Protein AF-A0A7S3BJ87-F1 (afdb_monomer)

Radius of gyration: 24.75 Å; Cα contacts (8 Å, |Δi|>4): 205; chains: 1; bounding box: 70×64×40 Å

pLDDT: mean 77.62, std 22.12, range [29.25, 97.44]

Foldseek 3Di:
DDDDDDDDDDDDDDDDDPPPVPPDPPPPPPPPPPDFDALVNLQVLLVVVQWGWDWDDDAQKIKIWIFRNPDDPPDPLRTQWMWIWGQAAPPQLETETPDTDGDVVSCCVPPVNPDDSVSVSVSNVSSCRNVSVVRNRPYYDYD

Secondary structure (DSSP, 8-state):
-----------------SS-TTS-------S---S---HHHHHHHHHTTTEEEEEEEETTEEEEEEEETTS-TT-GGGEEEEEEEEEE-TTT-EEEEEEEEE-HHHHHHHHTT-S-HHHHHHHHHHHTHHHHHHTT--EEEE-

Sequence (143 aa):
RALRSEERGTGRGTGSDAAWMLTNTQPHLPNTYAGAFTWGEACAAASRRGLALSVSRLGPFFTIRAHFADAPRRDEAALAGEATGHALGWPLNVLRFDQLRVYNSRLRERDNGARSVLGVGSLLGSAALPLAIEAGCTRAELL

Nearest PDB structures (foldseek):
  3pzj-assembly1_B  TM=7.062E-01  e=1.324E-01  Chromobacterium violaceum
  4opm-assembly1_A  TM=5.300E-01  e=5.120E+00  Acinetobacter baumannii AYE
  5m32-assembly1_G  TM=4.044E-01  e=6.944E+00  Homo sapiens
  7n1r-assembly2_B  TM=2.436E-01  e=2.784E+00  Homo sapiens

Mean predicted aligned error: 12.87 Å

Structure (mmCIF, N/CA/C/O backbone):
data_AF-A0A7S3BJ87-F1
#
_entry.id   AF-A0A7S3BJ87-F1
#
loop_
_atom_site.group_PDB
_atom_site.id
_atom_site.type_symbol
_atom_site.label_atom_id
_atom_site.label_alt_id
_atom_site.label_comp_id
_atom_site.label_asym_id
_atom_site.label_entity_id
_atom_site.label_seq_id
_atom_site.pdbx_PDB_ins_code
_atom_site.Cartn_x
_atom_site.Cartn_y
_atom_site.Cartn_z
_atom_site.occupancy
_atom_site.B_iso_or_equiv
_atom_site.auth_seq_id
_atom_site.auth_comp_id
_atom_site.auth_asym_id
_atom_site.auth_atom_id
_atom_site.pdbx_PDB_model_num
ATOM 1 N N . ARG A 1 1 ? 54.474 -54.644 -5.023 1.00 43.19 1 ARG A N 1
ATOM 2 C CA . ARG A 1 1 ? 55.205 -55.501 -4.054 1.00 43.19 1 ARG A CA 1
ATOM 3 C C . ARG A 1 1 ? 55.477 -54.636 -2.820 1.00 43.19 1 ARG A C 1
ATOM 5 O O . ARG A 1 1 ? 55.970 -53.541 -3.034 1.00 43.19 1 ARG A O 1
ATOM 12 N N . ALA A 1 2 ? 55.129 -55.139 -1.622 1.00 41.09 2 ALA A N 1
ATOM 13 C CA . ALA A 1 2 ? 55.087 -54.505 -0.278 1.00 41.09 2 ALA A CA 1
ATOM 14 C C . ALA A 1 2 ? 53.916 -53.506 -0.067 1.00 41.09 2 ALA A C 1
ATOM 16 O O . ALA A 1 2 ? 53.824 -52.561 -0.836 1.00 41.09 2 ALA A O 1
ATOM 17 N N . LEU A 1 3 ? 52.871 -53.690 0.765 1.00 37.66 3 LEU A N 1
ATOM 18 C CA . LEU A 1 3 ? 52.568 -54.263 2.109 1.00 37.66 3 LEU A CA 1
AT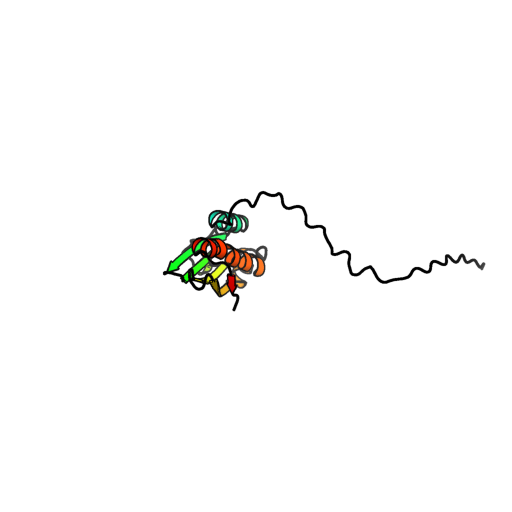OM 19 C C . LEU A 1 3 ? 52.645 -53.269 3.292 1.00 37.66 3 LEU A C 1
ATOM 21 O O . LEU A 1 3 ? 53.746 -52.892 3.665 1.00 37.66 3 LEU A O 1
ATOM 25 N N . ARG A 1 4 ? 51.466 -53.079 3.937 1.00 36.72 4 ARG A N 1
ATOM 26 C CA . ARG A 1 4 ? 51.164 -52.746 5.364 1.00 36.72 4 ARG A CA 1
ATOM 27 C C . ARG A 1 4 ? 51.647 -51.377 5.884 1.00 36.72 4 ARG A C 1
ATOM 29 O O . ARG A 1 4 ? 52.628 -50.860 5.392 1.00 36.72 4 ARG A O 1
ATOM 36 N N . SER A 1 5 ? 51.027 -50.697 6.852 1.00 36.97 5 SER A N 1
ATOM 37 C CA . SER A 1 5 ? 50.158 -51.027 8.003 1.00 36.97 5 SER A CA 1
ATOM 38 C C . SER A 1 5 ? 49.420 -49.723 8.381 1.00 36.97 5 SER A C 1
ATOM 40 O O . SER A 1 5 ? 50.035 -48.668 8.319 1.00 36.97 5 SER A O 1
ATOM 42 N N . GLU A 1 6 ? 48.093 -49.674 8.518 1.00 40.41 6 GLU A N 1
ATOM 43 C CA . GLU A 1 6 ? 47.325 -49.850 9.769 1.00 40.41 6 GLU A CA 1
ATOM 44 C C . GLU A 1 6 ? 47.761 -48.913 10.914 1.00 40.41 6 GLU A C 1
ATOM 46 O O . GLU A 1 6 ? 48.738 -49.204 11.592 1.00 40.41 6 GLU A O 1
ATOM 51 N N . GLU A 1 7 ? 46.975 -47.860 11.173 1.00 39.22 7 GLU A N 1
ATOM 52 C CA . GLU A 1 7 ? 46.702 -47.387 12.535 1.00 39.22 7 GLU A CA 1
ATOM 53 C C . GLU A 1 7 ? 45.226 -46.989 12.672 1.00 39.22 7 GLU A C 1
ATOM 55 O O . GLU A 1 7 ? 44.665 -46.221 11.889 1.00 39.22 7 GLU A O 1
ATOM 60 N N . ARG A 1 8 ? 44.594 -47.601 13.676 1.00 36.56 8 ARG A N 1
ATOM 61 C CA . ARG A 1 8 ? 43.225 -47.377 14.131 1.00 36.56 8 ARG A CA 1
ATOM 62 C C . ARG A 1 8 ? 43.244 -46.248 15.154 1.00 36.56 8 ARG A C 1
ATOM 64 O O . ARG A 1 8 ? 43.940 -46.351 16.156 1.00 36.56 8 ARG A O 1
ATOM 71 N N . GLY A 1 9 ? 42.398 -45.245 14.955 1.00 35.34 9 GLY A N 1
ATOM 72 C CA . GLY A 1 9 ? 42.001 -44.293 15.988 1.00 35.34 9 GLY A CA 1
ATOM 73 C C . GLY A 1 9 ? 40.520 -44.465 16.296 1.00 35.34 9 GLY A C 1
ATOM 74 O O . GLY A 1 9 ? 39.662 -43.935 15.600 1.00 35.34 9 GLY A O 1
ATOM 75 N N . THR A 1 10 ? 40.224 -45.253 17.321 1.00 38.12 10 THR A N 1
ATOM 76 C CA . THR A 1 10 ? 38.915 -45.383 17.966 1.00 38.12 10 THR A CA 1
ATOM 77 C C . THR A 1 10 ? 38.484 -44.064 18.607 1.00 38.12 10 THR A C 1
ATOM 79 O O . THR A 1 10 ? 39.165 -43.569 19.499 1.00 38.12 10 THR A O 1
ATOM 82 N N . GLY A 1 11 ? 37.314 -43.552 18.225 1.00 35.31 11 GLY A N 1
ATOM 83 C CA . GLY A 1 11 ? 36.638 -42.447 18.901 1.00 35.31 11 GLY A CA 1
ATOM 84 C C . GLY A 1 11 ? 35.127 -42.641 18.843 1.00 35.31 11 GLY A C 1
ATOM 85 O O . GLY A 1 11 ? 34.485 -42.319 17.851 1.00 35.31 11 GLY A O 1
ATOM 86 N N . ARG A 1 12 ? 34.572 -43.231 19.902 1.00 39.69 12 ARG A N 1
ATOM 87 C CA . ARG A 1 12 ? 33.135 -43.393 20.141 1.00 39.69 12 ARG A CA 1
ATOM 88 C C . ARG A 1 12 ? 32.657 -42.127 20.863 1.00 39.69 12 ARG A C 1
ATOM 90 O O . ARG A 1 12 ? 33.105 -41.877 21.975 1.00 39.69 12 ARG A O 1
ATOM 97 N N . GLY A 1 13 ? 31.754 -41.369 20.254 1.00 35.53 13 GLY A N 1
ATOM 98 C CA . GLY A 1 13 ? 30.982 -40.295 20.889 1.00 35.53 13 GLY A CA 1
ATOM 99 C C . GLY A 1 13 ? 29.698 -40.124 20.080 1.00 35.53 13 GLY A C 1
ATOM 100 O O . GLY A 1 13 ? 29.752 -39.686 18.941 1.00 35.53 13 GLY A O 1
ATOM 101 N N . THR A 1 14 ? 28.634 -40.855 20.414 1.00 35.97 14 THR A N 1
ATOM 102 C CA . THR A 1 14 ? 27.513 -40.396 21.256 1.00 35.97 14 THR A CA 1
ATOM 103 C C . THR A 1 14 ? 26.824 -39.148 20.720 1.00 35.97 14 THR A C 1
ATOM 105 O O . THR A 1 14 ? 27.398 -38.070 20.755 1.00 35.97 14 THR A O 1
ATOM 108 N N . GLY A 1 15 ? 25.550 -39.317 20.361 1.00 31.69 15 GLY A N 1
ATOM 109 C CA . GLY A 1 15 ? 24.547 -38.270 20.513 1.00 31.69 15 GLY A CA 1
ATOM 110 C C . GLY A 1 15 ? 24.503 -37.244 19.391 1.00 31.69 15 GLY A C 1
ATOM 111 O O . GLY A 1 15 ? 25.321 -36.342 19.317 1.00 31.69 15 GLY A O 1
ATOM 112 N N . SER A 1 16 ? 23.490 -37.390 18.537 1.00 50.22 16 SER A N 1
ATOM 113 C CA . SER A 1 16 ? 22.513 -36.330 18.267 1.00 50.22 16 SER A CA 1
ATOM 114 C C . SER A 1 16 ? 22.889 -34.957 18.835 1.00 50.22 16 SER A C 1
ATOM 116 O O . SER A 1 16 ? 22.742 -34.801 20.035 1.00 50.22 16 SER A O 1
ATOM 118 N N . ASP A 1 17 ? 23.331 -34.010 17.995 1.00 39.31 17 ASP A N 1
ATOM 119 C CA . ASP A 1 17 ? 23.209 -32.554 18.246 1.00 39.31 17 ASP A CA 1
ATOM 120 C C . ASP A 1 17 ? 23.647 -31.664 17.058 1.00 39.31 17 ASP A C 1
ATOM 122 O O . ASP A 1 17 ? 2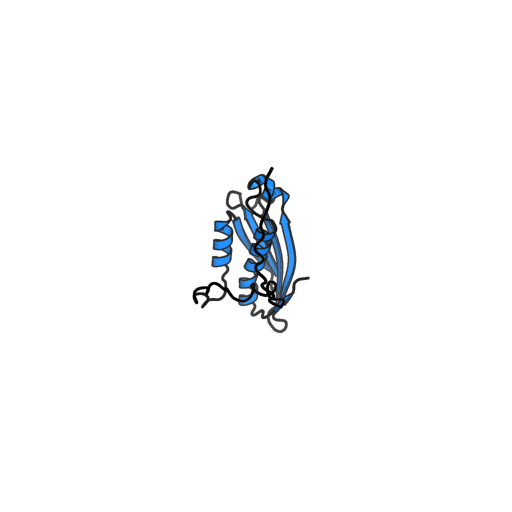4.030 -30.509 17.214 1.00 39.31 17 ASP A O 1
ATOM 126 N N . ALA A 1 18 ? 23.532 -32.151 15.816 1.00 41.31 18 ALA A N 1
ATOM 127 C CA . ALA A 1 18 ? 23.733 -31.305 14.627 1.00 41.31 18 ALA A CA 1
ATOM 128 C C . ALA A 1 18 ? 22.443 -30.600 14.148 1.00 41.31 18 ALA A C 1
ATOM 130 O O . ALA A 1 18 ? 22.465 -29.885 13.150 1.00 41.31 18 ALA A O 1
ATOM 131 N N . ALA A 1 19 ? 21.314 -30.789 14.844 1.00 40.81 19 ALA A N 1
ATOM 132 C CA . ALA A 1 19 ? 19.995 -30.308 14.418 1.00 40.81 19 ALA A CA 1
ATOM 133 C C . ALA A 1 19 ? 19.504 -29.032 15.136 1.00 40.81 19 ALA A C 1
ATOM 135 O O . ALA A 1 19 ? 18.431 -28.540 14.800 1.00 40.81 19 ALA A O 1
ATOM 136 N N . TRP A 1 20 ? 20.274 -28.461 16.074 1.00 40.19 20 TRP A N 1
ATOM 137 C CA . TRP A 1 20 ? 19.837 -27.291 16.859 1.00 40.19 20 TRP A CA 1
ATOM 138 C C . TRP A 1 20 ? 20.769 -26.070 16.829 1.00 40.19 20 TRP A C 1
ATOM 140 O O . TRP A 1 20 ? 20.504 -25.086 17.512 1.00 4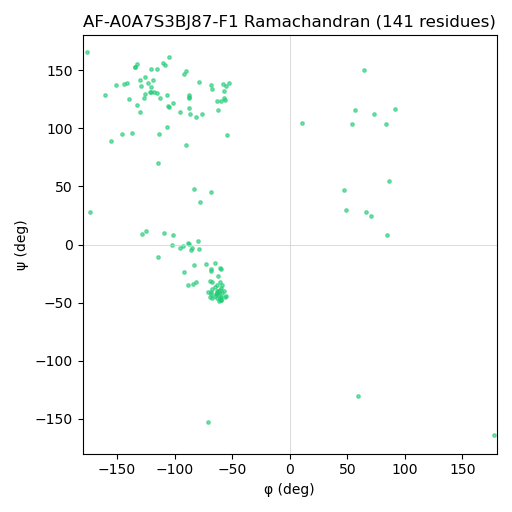0.19 20 TRP A O 1
ATOM 150 N N . MET A 1 21 ? 21.776 -26.019 15.949 1.00 29.25 21 MET A N 1
ATOM 151 C CA . MET A 1 21 ? 22.568 -24.791 15.728 1.00 29.25 21 MET A CA 1
ATOM 152 C C . MET A 1 21 ? 21.863 -23.737 14.841 1.00 29.25 21 MET A C 1
ATOM 154 O O . MET A 1 21 ? 22.502 -23.033 14.065 1.00 29.25 21 MET A O 1
ATOM 158 N N . LEU A 1 22 ? 20.538 -23.601 14.965 1.00 42.84 22 LEU A N 1
ATOM 159 C CA . LEU A 1 22 ? 19.773 -22.436 14.488 1.00 42.84 22 LEU A CA 1
ATOM 160 C C . LEU A 1 22 ? 19.240 -21.578 15.641 1.00 42.84 22 LEU A C 1
ATOM 162 O O . LEU A 1 22 ? 18.460 -20.651 15.424 1.00 42.84 22 LEU A O 1
ATOM 166 N N . THR A 1 23 ? 19.676 -21.828 16.875 1.00 41.62 23 THR A N 1
ATOM 167 C CA . THR A 1 23 ? 19.398 -20.905 17.968 1.00 41.62 23 THR A CA 1
ATOM 168 C C . THR A 1 23 ? 20.459 -19.815 18.024 1.00 41.62 23 THR A C 1
ATOM 170 O O . THR A 1 23 ? 21.589 -20.029 18.453 1.00 41.62 23 THR A O 1
ATOM 173 N N . ASN A 1 24 ? 19.998 -18.608 17.711 1.00 43.44 24 ASN A N 1
ATOM 174 C CA . ASN A 1 24 ? 20.393 -17.394 18.411 1.00 43.44 24 ASN A CA 1
ATOM 175 C C . ASN A 1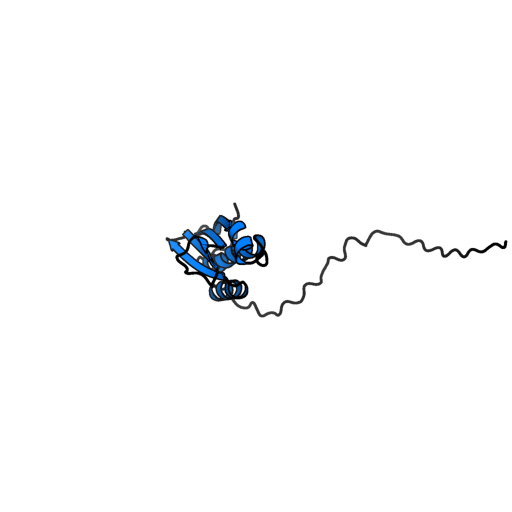 24 ? 21.664 -16.674 17.935 1.00 43.44 24 ASN A C 1
ATOM 177 O O . ASN A 1 24 ? 22.531 -16.299 18.717 1.00 43.44 24 ASN A O 1
ATOM 181 N N . THR A 1 25 ? 21.703 -16.350 16.646 1.00 38.97 25 THR A N 1
ATOM 182 C CA . THR A 1 25 ? 22.319 -15.094 16.197 1.00 38.97 25 THR A CA 1
ATOM 183 C C . THR A 1 25 ? 21.231 -14.209 15.605 1.00 38.97 25 THR A C 1
ATOM 185 O O . THR A 1 25 ? 21.158 -13.989 14.401 1.00 38.97 25 THR A O 1
ATOM 188 N N . GLN A 1 26 ? 20.345 -13.687 16.461 1.00 47.03 26 GLN A N 1
ATOM 189 C CA . GLN A 1 26 ? 19.744 -12.400 16.124 1.00 47.03 26 GLN A CA 1
ATOM 190 C C . GLN A 1 26 ? 20.910 -11.403 16.064 1.00 47.03 26 GLN A C 1
ATOM 192 O O . GLN A 1 26 ? 21.554 -11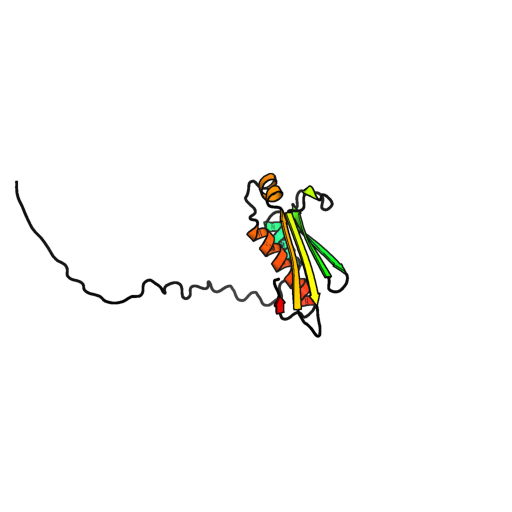.189 17.096 1.00 47.03 26 GLN A O 1
ATOM 197 N N . PRO A 1 27 ? 21.240 -10.795 14.909 1.00 43.12 27 PRO A N 1
ATOM 198 C CA . PRO A 1 27 ? 22.003 -9.564 14.965 1.00 43.12 27 PRO A CA 1
ATOM 199 C C . PRO A 1 27 ? 21.174 -8.625 15.839 1.00 43.12 27 PRO A C 1
ATOM 201 O O . PRO A 1 27 ? 19.978 -8.452 15.603 1.00 43.12 27 PRO A O 1
ATOM 204 N N . HIS A 1 28 ? 21.785 -8.109 16.898 1.00 46.25 28 HIS A N 1
ATOM 205 C CA . HIS A 1 28 ? 21.229 -7.051 17.722 1.00 46.25 28 HIS A CA 1
ATOM 206 C C . HIS A 1 28 ? 20.883 -5.901 16.774 1.00 46.25 28 HIS A C 1
ATOM 208 O O . HIS A 1 28 ? 21.741 -5.118 16.372 1.00 46.25 28 HIS A O 1
ATOM 214 N N . LEU A 1 29 ? 19.630 -5.853 16.325 1.00 46.75 29 LEU A N 1
ATOM 215 C CA . LEU A 1 29 ? 19.141 -4.718 15.573 1.00 46.75 29 LEU A CA 1
ATOM 216 C C . LEU A 1 29 ? 19.313 -3.528 16.520 1.00 46.75 29 LEU A C 1
ATOM 218 O O . LEU A 1 29 ? 18.852 -3.611 17.664 1.00 46.75 29 LEU A O 1
ATOM 222 N N . PRO A 1 30 ? 20.039 -2.470 16.119 1.00 40.25 30 PRO A N 1
ATOM 223 C CA . PRO A 1 30 ? 20.188 -1.306 16.970 1.00 40.25 30 PRO A CA 1
ATOM 224 C C . PRO A 1 30 ? 18.792 -0.842 17.395 1.00 40.25 30 PRO A C 1
ATOM 226 O O . PRO A 1 30 ? 17.845 -0.887 16.607 1.00 40.25 30 PRO A O 1
ATOM 229 N N . ASN A 1 31 ? 18.674 -0.458 18.666 1.00 43.66 31 ASN A N 1
ATOM 230 C CA . ASN A 1 31 ? 17.446 -0.080 19.369 1.00 43.66 31 ASN A CA 1
ATOM 231 C C . ASN A 1 31 ? 16.852 1.253 18.851 1.00 43.66 31 ASN A C 1
ATOM 233 O O . ASN A 1 31 ? 16.520 2.151 19.618 1.00 43.66 31 ASN A O 1
ATOM 237 N N . THR A 1 32 ? 16.786 1.422 17.531 1.00 44.03 32 THR A N 1
ATOM 238 C CA . THR A 1 32 ? 16.375 2.641 16.825 1.00 44.03 32 THR A CA 1
ATOM 239 C C . THR A 1 32 ? 14.890 2.615 16.437 1.00 44.03 32 THR A C 1
ATOM 241 O O . THR A 1 32 ? 14.373 3.609 15.940 1.00 44.03 32 THR A O 1
ATOM 244 N N . TYR A 1 33 ? 14.158 1.529 16.708 1.00 46.91 33 TYR A N 1
ATOM 245 C CA . TYR A 1 33 ? 12.715 1.420 16.439 1.00 46.91 33 TYR A CA 1
ATOM 246 C C . TYR A 1 33 ? 11.851 2.039 17.553 1.00 46.91 33 TYR A C 1
ATOM 248 O O . TYR A 1 33 ? 10.899 1.431 18.029 1.00 46.91 33 TYR A O 1
ATOM 256 N N . ALA A 1 34 ? 12.172 3.261 17.984 1.00 53.91 34 ALA A N 1
ATOM 257 C CA . ALA A 1 34 ? 11.359 3.999 18.957 1.00 53.91 34 ALA A CA 1
ATOM 258 C C . ALA A 1 34 ? 10.119 4.680 18.327 1.00 53.91 34 ALA A C 1
ATOM 260 O O . ALA A 1 34 ? 9.385 5.380 19.020 1.00 53.91 34 ALA A O 1
ATOM 261 N N . GLY A 1 35 ? 9.876 4.490 17.024 1.00 67.81 35 GLY A N 1
ATOM 262 C CA . GLY A 1 35 ? 8.742 5.054 16.292 1.00 67.81 35 GLY A CA 1
ATOM 263 C C . GLY A 1 35 ? 7.936 3.983 15.559 1.00 67.81 35 GLY A C 1
ATOM 264 O O . GLY A 1 35 ? 8.491 3.015 15.042 1.00 67.81 35 GLY A O 1
ATOM 265 N N . ALA A 1 36 ? 6.617 4.167 15.516 1.00 80.00 36 ALA A N 1
ATOM 266 C CA . ALA A 1 36 ? 5.726 3.386 14.667 1.00 80.00 36 ALA A CA 1
ATOM 267 C C . ALA A 1 36 ? 6.140 3.513 13.190 1.00 80.00 36 ALA A C 1
ATOM 269 O O . ALA A 1 36 ? 6.437 4.616 12.735 1.00 80.00 36 ALA A O 1
ATOM 270 N N . PHE A 1 37 ? 6.115 2.403 12.443 1.00 88.25 37 PHE A N 1
ATOM 271 C CA . PHE A 1 37 ? 6.420 2.404 11.011 1.00 88.25 37 PHE A CA 1
ATOM 272 C C . PHE A 1 37 ? 5.494 3.369 10.254 1.00 88.25 37 PHE A C 1
ATOM 274 O O . PHE A 1 37 ? 4.268 3.284 10.357 1.00 88.25 37 PHE A O 1
ATOM 281 N N . THR A 1 38 ? 6.076 4.287 9.487 1.00 93.25 38 THR A N 1
ATOM 282 C CA . THR A 1 38 ? 5.372 5.405 8.847 1.00 93.25 38 THR A CA 1
ATOM 283 C C . THR A 1 38 ? 5.172 5.202 7.346 1.00 93.25 38 THR A C 1
ATOM 285 O O . THR A 1 38 ? 5.888 4.458 6.672 1.00 93.25 38 THR A O 1
ATOM 288 N N . TRP A 1 39 ? 4.226 5.949 6.768 1.00 94.25 39 TRP A N 1
ATOM 289 C CA . TRP A 1 39 ? 4.055 5.998 5.312 1.00 94.25 39 TRP A CA 1
ATOM 290 C C . TRP A 1 39 ? 5.307 6.519 4.584 1.00 94.25 39 TRP A C 1
ATOM 292 O O . TRP A 1 39 ? 5.616 6.073 3.478 1.00 94.25 39 TRP A O 1
ATOM 302 N N . GLY A 1 40 ? 6.060 7.431 5.211 1.00 94.25 40 GLY A N 1
ATOM 303 C CA . GLY A 1 40 ? 7.324 7.940 4.675 1.00 94.25 40 GLY A CA 1
ATOM 304 C C . GLY A 1 40 ? 8.382 6.844 4.546 1.00 94.25 40 GLY A C 1
ATOM 305 O O . GLY A 1 40 ? 9.052 6.748 3.518 1.00 94.25 40 GLY A O 1
ATOM 306 N N . GLU A 1 41 ? 8.480 5.959 5.538 1.00 94.62 41 GLU A N 1
ATOM 307 C CA . GLU A 1 41 ? 9.383 4.803 5.498 1.00 94.62 41 GLU A CA 1
ATOM 308 C C . GLU A 1 41 ? 8.958 3.777 4.443 1.00 94.62 41 GLU A C 1
ATOM 310 O O . GLU A 1 41 ? 9.816 3.250 3.726 1.00 94.62 41 GLU A O 1
ATOM 315 N N . ALA A 1 42 ? 7.650 3.549 4.276 1.00 94.81 42 ALA A N 1
ATOM 316 C CA . ALA A 1 42 ? 7.120 2.732 3.185 1.00 94.81 42 ALA A CA 1
ATOM 317 C C . ALA A 1 42 ? 7.492 3.316 1.811 1.00 94.81 42 ALA A C 1
ATOM 319 O O . ALA A 1 42 ? 8.012 2.599 0.951 1.00 94.81 42 ALA A O 1
ATOM 320 N N . CYS A 1 43 ? 7.309 4.627 1.619 1.00 95.69 43 CYS A N 1
ATOM 321 C CA . CYS A 1 43 ? 7.710 5.327 0.398 1.00 95.69 43 CYS A CA 1
ATOM 322 C C . CYS A 1 43 ? 9.220 5.226 0.154 1.00 95.69 43 CYS A C 1
ATOM 324 O O . CYS A 1 43 ? 9.638 4.893 -0.950 1.00 95.69 43 CYS A O 1
ATOM 326 N N . ALA A 1 44 ? 10.050 5.440 1.176 1.00 94.19 44 ALA A N 1
ATOM 327 C CA . ALA A 1 44 ? 11.500 5.318 1.053 1.00 94.19 44 ALA A CA 1
ATOM 328 C C . ALA A 1 44 ? 11.926 3.885 0.682 1.00 94.19 44 ALA A C 1
ATOM 330 O O . ALA A 1 44 ? 12.818 3.690 -0.147 1.00 94.19 44 ALA A O 1
ATOM 331 N N . ALA A 1 45 ? 11.279 2.871 1.265 1.00 93.06 45 ALA A N 1
ATOM 332 C CA . ALA A 1 45 ? 11.503 1.470 0.925 1.00 93.06 45 ALA A CA 1
ATOM 333 C C . ALA A 1 45 ? 11.090 1.137 -0.516 1.00 93.06 45 ALA A C 1
ATOM 335 O O . ALA A 1 45 ? 11.778 0.351 -1.174 1.00 93.06 45 ALA A O 1
ATOM 336 N N . ALA A 1 46 ? 10.012 1.737 -1.016 1.00 93.56 46 ALA A N 1
ATOM 337 C CA . ALA A 1 46 ? 9.599 1.619 -2.409 1.00 93.56 46 ALA A CA 1
ATOM 338 C C . ALA A 1 46 ? 10.594 2.299 -3.359 1.00 93.56 46 ALA A C 1
ATOM 340 O O . ALA A 1 46 ? 11.042 1.671 -4.318 1.00 93.56 46 ALA A O 1
ATOM 341 N N . SER A 1 47 ? 11.030 3.522 -3.045 1.00 93.06 47 SER A N 1
ATOM 342 C CA . SER A 1 47 ? 11.969 4.284 -3.876 1.00 93.06 47 SER A CA 1
ATOM 343 C C . SER A 1 47 ? 13.308 3.570 -4.050 1.00 93.06 47 SER A C 1
ATOM 345 O O . SER A 1 47 ? 13.834 3.524 -5.158 1.00 93.06 47 SER A O 1
ATOM 347 N N . ARG A 1 48 ? 13.830 2.913 -3.001 1.00 91.00 48 ARG A N 1
ATOM 348 C CA . ARG A 1 48 ? 15.044 2.068 -3.100 1.00 91.00 48 ARG A CA 1
ATOM 349 C C . ARG A 1 48 ? 14.897 0.895 -4.071 1.00 91.00 48 ARG A C 1
ATOM 351 O O . ARG A 1 48 ? 15.892 0.337 -4.512 1.00 91.00 48 ARG A O 1
ATOM 358 N N . ARG A 1 49 ? 13.661 0.514 -4.388 1.00 89.12 49 ARG A N 1
ATOM 359 C CA . ARG A 1 49 ? 13.319 -0.528 -5.358 1.00 89.12 49 ARG A CA 1
ATOM 360 C C . ARG A 1 49 ? 12.887 0.065 -6.699 1.00 89.12 49 ARG A C 1
ATOM 362 O O . ARG A 1 49 ? 12.418 -0.684 -7.542 1.00 89.12 49 ARG A O 1
ATOM 369 N N . GLY A 1 50 ? 13.015 1.374 -6.926 1.00 90.88 50 GLY A N 1
ATOM 370 C CA . GLY A 1 50 ? 12.537 2.042 -8.143 1.00 90.88 50 GLY A CA 1
ATOM 371 C C . GLY A 1 50 ? 11.012 2.041 -8.282 1.00 90.88 50 GLY A C 1
ATOM 372 O O . GLY A 1 50 ? 10.492 2.032 -9.395 1.00 90.88 50 GLY A O 1
ATOM 373 N N . LEU A 1 51 ? 10.293 2.010 -7.158 1.00 93.25 51 LEU A N 1
ATOM 374 C CA . LEU A 1 51 ? 8.836 2.049 -7.106 1.00 93.25 51 LEU A CA 1
ATOM 375 C C . LEU A 1 51 ? 8.357 3.329 -6.416 1.00 93.25 51 LEU A C 1
ATOM 377 O O . LEU A 1 51 ? 9.008 3.850 -5.515 1.00 93.25 51 LEU A O 1
ATOM 381 N N . ALA A 1 52 ? 7.176 3.795 -6.798 1.00 94.31 52 ALA A N 1
ATOM 382 C CA . ALA A 1 52 ? 6.433 4.847 -6.129 1.00 94.31 52 ALA A CA 1
ATOM 383 C C . ALA A 1 52 ? 5.126 4.272 -5.577 1.00 94.31 52 ALA A C 1
ATOM 385 O O . ALA A 1 52 ? 4.377 3.610 -6.299 1.00 94.31 52 ALA A O 1
ATOM 386 N N . LEU A 1 53 ? 4.844 4.544 -4.302 1.00 95.56 53 LEU A N 1
ATOM 387 C CA . LEU A 1 53 ? 3.582 4.164 -3.674 1.00 95.56 53 LEU A CA 1
ATOM 388 C C . LEU A 1 53 ? 2.551 5.283 -3.800 1.00 95.56 53 LEU A C 1
ATOM 390 O O . LEU A 1 53 ? 2.874 6.469 -3.729 1.00 95.56 53 LEU A O 1
ATOM 394 N N . SER A 1 54 ? 1.293 4.888 -3.929 1.00 95.19 54 SER A N 1
ATOM 395 C CA . SER A 1 54 ? 0.139 5.756 -3.725 1.00 95.19 54 SER A CA 1
ATOM 396 C C . SER A 1 54 ? -0.899 5.035 -2.878 1.00 95.19 54 SER A C 1
ATOM 398 O O . SER A 1 54 ? -0.957 3.805 -2.875 1.00 95.19 54 SER A O 1
ATOM 400 N N . VAL A 1 55 ? -1.700 5.808 -2.148 1.00 96.06 55 VAL A N 1
ATOM 401 C CA . VAL A 1 55 ? -2.812 5.298 -1.350 1.00 96.06 55 VAL A CA 1
ATOM 402 C C . VAL A 1 55 ? -4.071 6.090 -1.673 1.00 96.06 55 VAL A C 1
ATOM 404 O O . VAL A 1 55 ? -4.035 7.315 -1.784 1.00 96.06 55 VAL A O 1
ATOM 407 N N . SER A 1 56 ? -5.181 5.381 -1.827 1.00 95.88 56 SER A N 1
ATOM 408 C CA . SER A 1 56 ? -6.533 5.930 -1.855 1.00 95.88 56 SER A CA 1
ATOM 409 C C . SER A 1 56 ? -7.320 5.332 -0.694 1.00 95.88 56 SER A C 1
ATOM 411 O O . SER A 1 56 ? -7.129 4.159 -0.366 1.00 95.88 56 SER A O 1
ATOM 413 N N . ARG A 1 57 ? -8.167 6.136 -0.046 1.00 94.31 57 ARG A N 1
ATOM 414 C CA . ARG A 1 57 ? -8.989 5.715 1.095 1.00 94.31 57 ARG A CA 1
ATOM 415 C C . ARG A 1 57 ? -10.441 6.125 0.881 1.00 94.31 57 ARG A C 1
ATOM 417 O O . ARG A 1 57 ? -10.705 7.231 0.414 1.00 94.31 57 ARG A O 1
ATOM 424 N N . L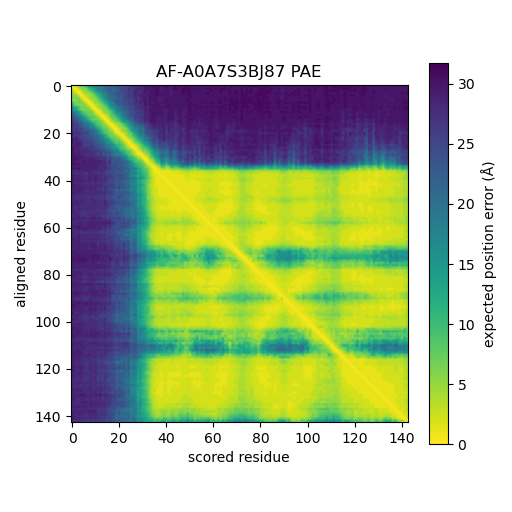EU A 1 58 ? -11.359 5.257 1.290 1.00 93.62 58 LEU A N 1
ATOM 425 C CA . LEU A 1 58 ? -12.787 5.536 1.388 1.00 93.62 58 LEU A CA 1
ATOM 426 C C . LEU A 1 58 ? -13.292 4.951 2.710 1.00 93.62 58 LEU A C 1
ATOM 428 O O . LEU A 1 58 ? -13.566 3.759 2.807 1.00 93.62 58 LEU A O 1
ATOM 432 N N . GLY A 1 59 ? -13.370 5.779 3.753 1.00 91.62 59 GLY A N 1
ATOM 433 C CA . GLY A 1 59 ? -13.650 5.289 5.106 1.00 91.62 59 GLY A CA 1
ATOM 434 C C . GLY A 1 59 ? -12.582 4.281 5.566 1.00 91.62 59 GLY A C 1
ATOM 435 O O . GLY A 1 59 ? -11.395 4.584 5.432 1.00 91.62 59 GLY A O 1
ATOM 436 N N . PRO A 1 60 ? -12.962 3.096 6.086 1.00 93.56 60 PRO A N 1
ATOM 437 C CA . PRO A 1 60 ? -11.991 2.088 6.513 1.00 93.56 60 PRO A CA 1
ATOM 438 C C . PRO A 1 60 ? -11.297 1.404 5.331 1.00 93.56 60 PRO A C 1
ATOM 440 O O . PRO A 1 60 ? -10.264 0.770 5.523 1.00 93.56 60 PRO A O 1
ATOM 443 N N . PHE A 1 61 ? -11.852 1.507 4.121 1.00 96.38 61 PHE A N 1
ATOM 444 C CA . PHE A 1 61 ? -11.331 0.841 2.935 1.00 96.38 61 PHE A CA 1
ATOM 445 C C . PHE A 1 61 ? -10.126 1.588 2.375 1.00 96.38 61 PHE A C 1
ATOM 447 O O . PHE A 1 61 ? -10.118 2.820 2.295 1.00 96.38 61 PHE A O 1
ATOM 454 N N . PHE A 1 62 ? -9.125 0.837 1.930 1.00 96.00 62 PHE A N 1
ATOM 455 C CA . PHE A 1 62 ? -7.939 1.383 1.292 1.00 96.00 62 PHE A CA 1
ATOM 456 C C . PHE A 1 62 ? -7.581 0.638 0.010 1.00 96.00 62 PHE A C 1
ATOM 458 O O . PHE A 1 62 ? -7.881 -0.539 -0.189 1.00 96.00 62 PHE A O 1
ATOM 465 N N . THR A 1 63 ? -6.871 1.348 -0.857 1.00 97.19 63 THR A N 1
ATOM 466 C CA . THR A 1 63 ? -6.166 0.795 -2.009 1.00 97.19 63 THR A CA 1
ATOM 467 C C . THR A 1 63 ? -4.763 1.375 -2.024 1.00 97.19 63 THR A C 1
ATOM 469 O O . THR A 1 63 ? -4.596 2.591 -2.105 1.00 97.19 63 THR A O 1
ATOM 472 N N . ILE A 1 64 ? -3.757 0.514 -1.939 1.00 97.44 64 ILE A N 1
ATOM 473 C CA . ILE A 1 64 ? -2.345 0.863 -2.066 1.00 97.44 64 ILE A CA 1
ATOM 474 C C . ILE A 1 64 ? -1.861 0.356 -3.415 1.00 97.44 64 ILE A C 1
ATOM 476 O O . ILE A 1 64 ? -2.016 -0.820 -3.732 1.00 97.44 64 ILE A O 1
ATOM 480 N N . ARG A 1 65 ? -1.229 1.230 -4.193 1.00 96.69 65 ARG A N 1
ATOM 481 C CA . ARG A 1 65 ? -0.647 0.884 -5.492 1.00 96.69 65 ARG A CA 1
ATOM 482 C C . ARG A 1 65 ? 0.838 1.158 -5.501 1.00 96.69 65 ARG A C 1
ATOM 484 O O . ARG A 1 65 ? 1.270 2.225 -5.067 1.00 96.69 65 ARG A O 1
ATOM 491 N N . ALA A 1 66 ? 1.595 0.213 -6.043 1.00 95.50 66 ALA A N 1
ATOM 492 C CA . ALA A 1 66 ? 2.998 0.380 -6.375 1.00 95.50 66 ALA A CA 1
ATOM 493 C C . ALA A 1 66 ? 3.137 0.536 -7.891 1.00 95.50 66 ALA A C 1
ATOM 495 O O . ALA A 1 66 ? 2.816 -0.382 -8.646 1.00 95.50 66 ALA A O 1
ATOM 496 N N . HIS A 1 67 ? 3.649 1.682 -8.325 1.00 93.38 67 HIS A N 1
ATOM 497 C CA . HIS A 1 67 ? 4.005 1.942 -9.717 1.00 93.38 67 HIS A CA 1
ATOM 498 C C . HIS A 1 67 ? 5.517 1.971 -9.874 1.00 93.38 67 HIS A C 1
ATOM 500 O O . HIS A 1 67 ? 6.228 2.309 -8.931 1.00 93.38 67 HIS A O 1
ATOM 506 N N . PHE A 1 68 ? 6.022 1.672 -11.063 1.00 91.06 68 PHE A N 1
ATOM 507 C CA . PHE A 1 68 ? 7.422 1.953 -11.367 1.00 91.06 68 PHE A CA 1
ATOM 508 C C . PHE A 1 68 ? 7.665 3.466 -11.423 1.00 91.06 68 PHE A C 1
ATOM 510 O O . PHE A 1 68 ? 6.875 4.211 -12.003 1.00 91.06 68 PHE A O 1
ATOM 517 N N . ALA A 1 69 ? 8.734 3.923 -10.770 1.00 87.94 69 ALA A N 1
ATOM 518 C CA . ALA A 1 69 ? 8.996 5.346 -10.547 1.00 87.94 69 ALA A CA 1
ATOM 519 C C . ALA A 1 69 ? 9.335 6.123 -11.834 1.00 87.94 69 ALA A C 1
ATOM 521 O O . ALA A 1 69 ? 9.166 7.337 -11.880 1.00 87.94 69 ALA A O 1
ATOM 522 N N . ASP A 1 70 ? 9.798 5.422 -12.865 1.00 85.12 70 ASP A N 1
ATOM 523 C CA . ASP A 1 70 ? 10.167 5.932 -14.187 1.00 85.12 70 ASP A CA 1
ATOM 524 C C . ASP A 1 70 ? 8.973 6.042 -15.155 1.00 85.12 70 ASP A C 1
ATOM 526 O O . ASP A 1 70 ? 9.137 6.511 -16.278 1.00 85.12 70 ASP A O 1
ATOM 530 N N . ALA A 1 71 ? 7.766 5.629 -14.748 1.00 79.00 71 ALA A N 1
ATOM 531 C CA . ALA A 1 71 ? 6.552 5.776 -15.549 1.00 79.00 71 ALA A CA 1
ATOM 532 C C . ALA A 1 71 ? 5.568 6.813 -14.987 1.00 79.00 71 ALA A C 1
ATOM 534 O O . ALA A 1 71 ? 5.514 7.054 -13.777 1.00 79.00 71 ALA A O 1
ATOM 535 N N . PRO A 1 72 ? 4.698 7.370 -15.851 1.00 75.00 72 PRO A N 1
ATOM 536 C CA . PRO A 1 72 ? 3.568 8.169 -15.405 1.00 75.00 72 PRO A CA 1
ATOM 537 C C . PRO A 1 72 ? 2.670 7.364 -14.455 1.00 75.00 72 PRO A C 1
ATOM 539 O O . PRO A 1 72 ? 2.242 6.261 -14.776 1.00 75.00 72 PRO A O 1
ATOM 542 N N . ARG A 1 73 ? 2.290 7.940 -13.307 1.00 66.25 73 ARG A N 1
ATOM 543 C CA . ARG A 1 73 ? 1.421 7.270 -12.312 1.00 66.25 73 ARG A CA 1
ATOM 544 C C . ARG A 1 73 ? 0.036 6.862 -12.837 1.00 66.25 73 ARG A C 1
ATOM 546 O O . ARG A 1 73 ? -0.610 6.025 -12.223 1.00 66.25 73 ARG A O 1
ATOM 553 N N . ARG A 1 74 ? -0.443 7.485 -13.921 1.00 71.25 74 ARG A N 1
ATOM 554 C CA . ARG A 1 74 ? -1.733 7.156 -14.558 1.00 71.25 74 ARG A CA 1
ATOM 555 C C . ARG A 1 74 ? -1.633 6.017 -15.572 1.00 71.25 74 ARG A C 1
ATOM 557 O O . ARG A 1 74 ? -2.653 5.626 -16.126 1.00 71.25 74 ARG A O 1
ATOM 564 N N . ASP A 1 75 ? -0.430 5.522 -15.835 1.00 79.44 75 ASP A N 1
ATOM 565 C CA . ASP A 1 75 ? -0.232 4.399 -16.733 1.00 79.44 75 ASP A CA 1
ATOM 566 C C . ASP A 1 75 ? -0.494 3.081 -15.990 1.00 79.44 75 ASP A C 1
ATOM 568 O O . ASP A 1 75 ? 0.275 2.660 -15.122 1.00 79.44 75 ASP A O 1
ATOM 572 N N . GLU A 1 76 ? -1.594 2.417 -16.337 1.00 77.19 76 GLU A N 1
ATOM 573 C CA . GLU A 1 76 ? -1.943 1.098 -15.804 1.00 77.19 76 GLU A CA 1
ATOM 574 C C . GLU A 1 76 ? -0.905 0.030 -16.176 1.00 77.19 76 GLU A C 1
ATOM 576 O O . GLU A 1 76 ? -0.711 -0.927 -15.420 1.00 77.19 76 GLU A O 1
ATOM 581 N N . ALA A 1 77 ? -0.181 0.193 -17.290 1.00 79.38 77 ALA A N 1
ATOM 582 C CA . ALA A 1 77 ? 0.918 -0.699 -17.655 1.00 79.38 77 ALA A CA 1
ATOM 583 C C . ALA A 1 77 ? 2.112 -0.563 -16.693 1.00 79.38 77 ALA A C 1
ATOM 585 O O . ALA A 1 77 ? 2.901 -1.495 -16.539 1.00 79.38 77 ALA A O 1
ATOM 586 N N . ALA A 1 78 ? 2.211 0.558 -15.974 1.00 85.12 78 ALA A N 1
ATOM 587 C CA . ALA A 1 78 ? 3.251 0.809 -14.986 1.00 85.12 78 ALA A CA 1
ATOM 588 C C . ALA A 1 78 ? 2.921 0.309 -13.573 1.00 85.12 78 ALA A C 1
ATOM 590 O O . ALA A 1 78 ? 3.720 0.500 -12.653 1.00 85.12 78 ALA A O 1
ATOM 591 N N . LEU A 1 79 ? 1.758 -0.311 -13.368 1.00 91.31 79 LEU A N 1
ATOM 592 C CA . LEU A 1 79 ? 1.372 -0.864 -12.076 1.00 91.31 79 LEU A CA 1
ATOM 593 C C . LEU A 1 79 ? 2.121 -2.183 -11.821 1.00 91.31 79 LEU A C 1
ATOM 595 O O . LEU A 1 79 ? 1.884 -3.188 -12.495 1.00 91.31 79 LEU A O 1
ATOM 599 N N . ALA A 1 80 ? 3.015 -2.167 -10.832 1.00 92.94 80 ALA A N 1
ATOM 600 C CA . ALA A 1 80 ? 3.799 -3.314 -10.374 1.00 92.94 80 ALA A CA 1
ATOM 601 C C . ALA A 1 80 ? 2.997 -4.210 -9.416 1.00 92.94 80 ALA A C 1
ATOM 603 O O . ALA A 1 80 ? 3.147 -5.433 -9.418 1.00 92.94 80 ALA A O 1
ATOM 604 N N . GLY A 1 81 ? 2.104 -3.613 -8.627 1.00 94.81 81 GLY A N 1
ATOM 605 C CA . GLY A 1 81 ? 1.188 -4.343 -7.762 1.00 94.81 81 GLY A CA 1
ATOM 606 C C . GLY A 1 81 ? 0.203 -3.434 -7.039 1.00 94.81 81 GLY A C 1
ATOM 607 O O . GLY A 1 81 ? 0.368 -2.215 -6.993 1.00 94.81 81 GLY A O 1
ATOM 608 N N . GLU A 1 82 ? -0.823 -4.049 -6.474 1.00 96.19 82 GLU A N 1
ATOM 609 C CA . GLU A 1 82 ? -1.906 -3.396 -5.755 1.00 96.19 82 GLU A CA 1
ATOM 610 C C . GLU A 1 82 ? -2.303 -4.236 -4.537 1.00 96.19 82 GLU A C 1
ATOM 612 O O . GLU A 1 82 ? -2.393 -5.461 -4.625 1.00 96.19 82 GLU A O 1
ATOM 617 N N . ALA A 1 83 ? -2.558 -3.572 -3.415 1.00 96.50 83 ALA A N 1
ATOM 618 C CA . ALA A 1 83 ? -3.194 -4.153 -2.244 1.00 96.50 83 ALA A CA 1
ATOM 619 C C . ALA A 1 83 ? -4.481 -3.395 -1.928 1.00 96.50 83 ALA A C 1
ATOM 621 O O . ALA A 1 83 ? -4.466 -2.168 -1.828 1.00 96.50 83 ALA A O 1
ATOM 622 N N . THR A 1 84 ? -5.575 -4.116 -1.723 1.00 96.50 84 THR A N 1
ATOM 623 C CA . THR A 1 84 ? -6.827 -3.558 -1.214 1.00 96.50 84 THR A CA 1
ATOM 624 C C . THR A 1 84 ? -7.205 -4.244 0.081 1.00 96.50 84 THR A C 1
ATOM 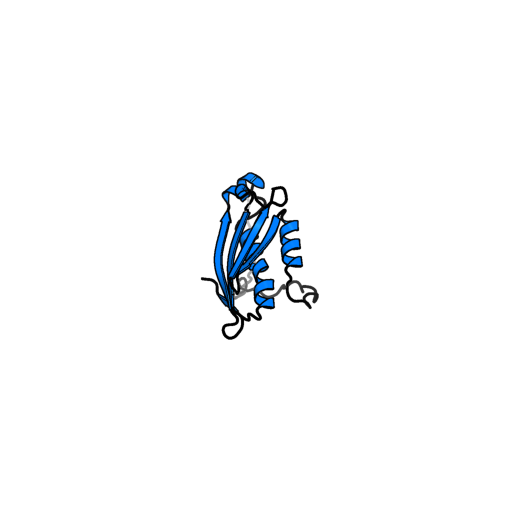626 O O . THR A 1 84 ? -6.879 -5.410 0.318 1.00 96.50 84 THR A O 1
ATOM 629 N N . GLY A 1 85 ? -7.909 -3.515 0.927 1.00 95.69 85 GLY A N 1
ATOM 630 C CA . GLY A 1 85 ? -8.330 -4.031 2.210 1.00 95.69 85 GLY A CA 1
ATOM 631 C C . GLY A 1 85 ? -9.061 -2.981 3.010 1.00 95.69 85 GLY A C 1
ATOM 632 O O . GLY A 1 85 ? -9.469 -1.939 2.486 1.00 95.69 85 GLY A O 1
ATOM 633 N N . HIS A 1 86 ? -9.186 -3.246 4.300 1.00 95.44 86 HIS A N 1
ATOM 634 C CA . HIS A 1 86 ? -9.815 -2.329 5.226 1.00 95.44 86 HIS A CA 1
ATOM 635 C C . HIS A 1 86 ? -9.131 -2.335 6.594 1.00 95.44 86 HIS A C 1
ATOM 637 O O . HIS A 1 86 ? -8.756 -3.380 7.123 1.00 95.44 86 HIS A O 1
ATOM 643 N N . ALA A 1 87 ? -8.963 -1.143 7.160 1.00 95.44 87 ALA A N 1
ATOM 644 C CA . ALA A 1 87 ? -8.474 -0.919 8.513 1.00 95.44 87 ALA A CA 1
ATOM 645 C C . ALA A 1 87 ? -9.658 -0.475 9.379 1.00 95.44 87 ALA A C 1
ATOM 647 O O . ALA A 1 87 ? -10.117 0.667 9.305 1.00 95.44 87 ALA A O 1
AT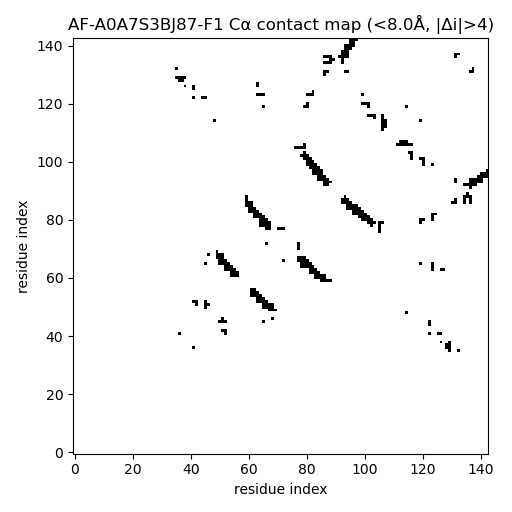OM 648 N N . LEU A 1 88 ? -10.200 -1.410 10.155 1.00 93.19 88 LEU A N 1
ATOM 649 C CA . LEU A 1 88 ? -11.349 -1.184 11.023 1.00 93.19 88 LEU A CA 1
ATOM 650 C C . LEU A 1 88 ? -10.854 -0.851 12.425 1.00 93.19 88 LEU A C 1
ATOM 652 O O . LEU A 1 88 ? -10.287 -1.708 13.100 1.00 93.19 88 LEU A O 1
ATOM 656 N N . GLY A 1 89 ? -11.112 0.378 12.868 1.00 89.81 89 GLY A N 1
ATOM 657 C CA . GLY A 1 89 ? -10.877 0.785 14.250 1.00 89.81 89 GLY A CA 1
ATOM 658 C C . GLY A 1 89 ? -11.868 0.151 15.233 1.00 89.81 89 GLY A C 1
ATOM 659 O O . GLY A 1 89 ? -12.422 -0.933 15.004 1.00 89.81 89 GLY A O 1
ATOM 660 N N . TRP A 1 90 ? -12.107 0.838 16.348 1.00 87.44 90 TRP A N 1
ATOM 661 C CA . TRP A 1 90 ? -12.981 0.344 17.411 1.00 87.44 90 TRP A CA 1
ATOM 662 C C . TRP A 1 90 ? -14.390 -0.008 16.892 1.00 87.44 90 TRP A C 1
ATOM 664 O O . TRP A 1 90 ? -14.963 0.776 16.131 1.00 87.44 90 TRP A O 1
ATOM 674 N N . PRO A 1 91 ? -14.992 -1.145 17.307 1.00 87.50 91 PRO A N 1
ATOM 675 C CA . PRO A 1 91 ? -14.518 -2.108 18.314 1.00 87.50 91 PRO A CA 1
ATOM 676 C C . PRO A 1 91 ? -13.705 -3.287 17.754 1.00 87.50 91 PRO A C 1
ATOM 678 O O . PRO A 1 91 ? -13.288 -4.157 18.515 1.00 87.50 91 PRO A O 1
ATOM 681 N N . LEU A 1 92 ? -13.505 -3.368 16.436 1.00 90.81 92 LEU A N 1
ATOM 682 C CA . LEU A 1 92 ? -12.898 -4.546 15.811 1.00 90.81 92 LEU A CA 1
ATOM 683 C C . LEU A 1 92 ? -11.365 -4.512 15.842 1.00 90.81 92 LEU A C 1
ATOM 685 O O . LEU A 1 92 ? -10.759 -5.579 15.987 1.00 90.81 92 LEU A O 1
ATOM 689 N N . ASN A 1 93 ? -10.769 -3.317 15.727 1.00 93.88 93 ASN A N 1
ATOM 690 C CA . ASN A 1 93 ? -9.324 -3.051 15.744 1.00 93.88 93 ASN A CA 1
ATOM 691 C C . ASN A 1 93 ? -8.530 -4.00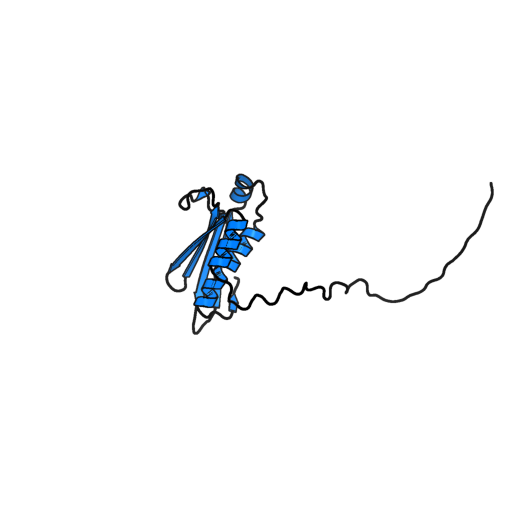8 14.837 1.00 93.88 93 ASN A C 1
ATOM 693 O O . ASN A 1 93 ? -7.532 -4.598 15.260 1.00 93.88 93 ASN A O 1
ATOM 697 N N . VAL A 1 94 ? -8.998 -4.203 13.603 1.00 95.25 94 VAL A N 1
ATOM 698 C CA . VAL A 1 94 ? -8.464 -5.197 12.668 1.00 95.25 94 VAL A CA 1
ATOM 699 C C . VAL A 1 94 ? -8.076 -4.577 11.332 1.00 95.25 94 VAL A C 1
ATOM 701 O O . VAL A 1 94 ? -8.865 -3.885 10.691 1.00 95.25 94 VAL A O 1
ATOM 704 N N . LEU A 1 95 ? -6.856 -4.880 10.895 1.00 96.06 95 LEU A N 1
ATOM 705 C CA . LEU A 1 95 ? -6.429 -4.726 9.512 1.00 96.06 95 LEU A CA 1
ATOM 706 C C . LEU A 1 95 ? -6.775 -6.004 8.748 1.00 96.06 95 LEU A C 1
ATOM 708 O O . LEU A 1 95 ? -6.354 -7.088 9.141 1.00 96.06 95 LEU A O 1
ATOM 712 N N . ARG A 1 96 ? -7.485 -5.879 7.635 1.00 94.62 96 ARG A N 1
ATOM 713 C CA . ARG A 1 96 ? -7.764 -6.982 6.714 1.00 94.62 96 ARG A CA 1
ATOM 714 C C . ARG A 1 96 ? -7.275 -6.644 5.324 1.00 94.62 96 ARG A C 1
ATOM 716 O O . ARG A 1 96 ? -7.451 -5.519 4.856 1.00 94.62 96 ARG A O 1
ATOM 723 N N . PHE A 1 97 ? -6.686 -7.636 4.674 1.00 94.31 97 PHE A N 1
ATOM 724 C CA . PHE A 1 97 ? -6.372 -7.583 3.254 1.00 94.31 97 PHE A CA 1
ATOM 725 C C . PHE A 1 97 ? -7.426 -8.379 2.496 1.00 94.31 97 PHE A C 1
ATOM 727 O O . PHE A 1 97 ? -7.590 -9.566 2.748 1.00 94.31 97 PHE A O 1
ATOM 734 N N . ASP A 1 98 ? -8.115 -7.718 1.571 1.00 92.31 98 ASP A N 1
ATOM 735 C CA . ASP A 1 98 ? -9.099 -8.368 0.700 1.00 92.31 98 ASP A CA 1
ATOM 736 C C . ASP A 1 98 ? -8.419 -8.902 -0.564 1.00 92.31 98 ASP A C 1
ATOM 738 O O . ASP A 1 98 ? -8.787 -9.939 -1.109 1.00 92.31 98 ASP A O 1
ATOM 742 N N . GLN A 1 99 ? -7.410 -8.176 -1.054 1.00 92.50 99 GLN A N 1
ATOM 743 C CA . GLN A 1 99 ? -6.693 -8.539 -2.263 1.00 92.50 99 GLN A CA 1
ATOM 744 C C . GLN A 1 99 ? -5.255 -8.046 -2.210 1.00 92.50 99 GLN A C 1
ATOM 746 O O . GLN A 1 99 ? -4.985 -6.892 -1.882 1.00 92.50 99 GLN A O 1
ATOM 751 N N . LEU A 1 100 ? -4.335 -8.899 -2.648 1.00 94.25 100 LEU A N 1
ATOM 752 C CA . LEU A 1 100 ? -2.967 -8.521 -2.967 1.00 94.25 100 LEU A CA 1
ATOM 753 C C . LEU A 1 100 ? -2.624 -9.077 -4.350 1.00 94.25 100 LEU A C 1
ATOM 755 O O . LEU A 1 100 ? -2.579 -10.288 -4.552 1.00 94.25 100 LEU A O 1
ATOM 759 N N . ARG A 1 101 ? -2.399 -8.189 -5.318 1.00 93.81 101 ARG A N 1
ATOM 760 C CA . ARG A 1 101 ? -2.026 -8.543 -6.691 1.00 93.81 101 ARG A CA 1
ATOM 761 C C . ARG A 1 101 ? -0.655 -7.981 -7.010 1.00 93.81 101 ARG A C 1
ATOM 763 O O . ARG A 1 101 ? -0.395 -6.800 -6.811 1.00 93.81 101 ARG A O 1
ATOM 770 N N . VAL A 1 102 ? 0.211 -8.821 -7.562 1.00 93.88 102 VAL A N 1
ATOM 771 C CA . VAL A 1 102 ? 1.528 -8.420 -8.059 1.00 93.88 102 VAL A CA 1
ATOM 772 C C . VAL A 1 102 ? 1.654 -8.883 -9.502 1.00 93.88 102 VAL A C 1
ATOM 774 O O . VAL A 1 102 ? 1.451 -10.058 -9.811 1.00 93.88 102 VAL A O 1
ATOM 777 N N . TYR A 1 103 ? 1.987 -7.961 -10.397 1.00 90.94 103 TYR A N 1
ATOM 778 C CA . TYR A 1 103 ? 1.997 -8.211 -11.834 1.00 90.94 103 TYR A CA 1
ATOM 779 C C . TYR A 1 103 ? 3.378 -8.714 -12.277 1.00 90.94 103 TYR A C 1
ATOM 781 O O . TYR A 1 103 ? 4.237 -7.945 -12.703 1.00 90.94 103 TYR A O 1
ATOM 789 N N . ASN A 1 104 ? 3.597 -10.029 -12.164 1.00 84.62 104 ASN A N 1
ATOM 790 C CA . ASN A 1 104 ? 4.887 -10.677 -12.448 1.00 84.62 104 ASN A CA 1
ATOM 791 C C . ASN A 1 104 ? 5.401 -10.424 -13.880 1.00 84.62 104 ASN A C 1
ATOM 793 O O . ASN A 1 104 ? 6.586 -10.155 -14.065 1.00 84.62 104 ASN A O 1
ATOM 797 N N . SER A 1 105 ? 4.521 -10.447 -14.887 1.00 77.25 105 SER A N 1
ATOM 798 C CA . SER A 1 105 ? 4.895 -10.146 -16.280 1.00 77.25 105 SER A CA 1
ATOM 799 C C . SER A 1 105 ? 5.555 -8.772 -16.407 1.00 77.25 105 SER A C 1
ATOM 801 O O . SER A 1 105 ? 6.640 -8.655 -16.967 1.00 77.25 105 SER A O 1
ATOM 803 N N . ARG A 1 106 ? 4.970 -7.760 -15.762 1.00 78.19 106 ARG A N 1
ATOM 804 C CA . ARG A 1 106 ? 5.461 -6.376 -15.779 1.00 78.19 106 ARG A CA 1
ATOM 805 C C . ARG A 1 106 ? 6.773 -6.208 -15.013 1.00 78.19 106 ARG A C 1
ATOM 807 O O . ARG A 1 106 ? 7.601 -5.384 -15.387 1.00 78.19 106 ARG A O 1
ATOM 814 N N . LEU A 1 107 ? 6.994 -7.001 -13.959 1.00 77.69 107 LEU A N 1
ATOM 815 C CA . LEU A 1 107 ? 8.277 -7.023 -13.244 1.00 77.69 107 LEU A CA 1
ATOM 816 C C . LEU A 1 107 ? 9.398 -7.618 -14.099 1.00 77.69 107 LEU A C 1
ATOM 818 O O . LEU A 1 107 ? 10.512 -7.096 -14.099 1.00 77.69 107 LEU A O 1
ATOM 822 N N . ARG A 1 108 ? 9.108 -8.690 -14.842 1.00 74.81 108 ARG A N 1
ATOM 823 C CA . ARG A 1 108 ? 10.080 -9.329 -15.736 1.00 74.81 108 ARG A CA 1
ATOM 824 C C . ARG A 1 108 ? 10.428 -8.456 -16.934 1.00 74.81 108 ARG A C 1
ATOM 826 O O . ARG A 1 108 ? 11.607 -8.313 -17.234 1.00 74.81 108 ARG A O 1
ATOM 833 N N . GLU A 1 109 ? 9.426 -7.860 -17.574 1.00 75.88 109 GLU A N 1
ATOM 834 C CA . GLU A 1 109 ? 9.611 -7.004 -18.752 1.00 75.88 109 GLU A CA 1
ATOM 835 C C . GLU A 1 109 ? 10.425 -5.751 -18.436 1.00 75.88 109 GLU A C 1
ATOM 837 O O . GLU A 1 109 ? 11.305 -5.373 -19.205 1.00 75.88 109 GLU A O 1
ATOM 842 N N . ARG A 1 110 ? 10.149 -5.110 -17.296 1.00 71.94 110 ARG A N 1
ATOM 843 C CA . ARG A 1 110 ? 10.721 -3.797 -16.994 1.00 71.94 110 ARG A CA 1
ATOM 844 C C . ARG A 1 110 ? 12.029 -3.841 -16.212 1.00 71.94 110 ARG A C 1
ATOM 846 O O . ARG A 1 110 ? 12.783 -2.878 -16.242 1.00 71.94 110 ARG A O 1
ATOM 853 N N . ASP A 1 111 ? 12.284 -4.926 -15.485 1.00 66.94 111 ASP A N 1
ATOM 854 C CA . ASP A 1 111 ? 13.406 -4.995 -14.540 1.00 66.94 111 ASP A CA 1
ATOM 855 C C . ASP A 1 111 ? 14.308 -6.213 -14.723 1.00 66.94 111 ASP A C 1
ATOM 857 O O . ASP A 1 111 ? 15.121 -6.515 -13.851 1.00 66.94 111 ASP A O 1
ATOM 861 N N . ASN A 1 112 ? 14.119 -6.970 -15.810 1.00 63.22 112 ASN A N 1
ATOM 862 C CA . ASN A 1 112 ? 14.851 -8.205 -16.095 1.00 63.22 112 ASN A CA 1
ATOM 863 C C . ASN A 1 112 ? 14.894 -9.188 -14.896 1.00 63.22 112 ASN A C 1
ATOM 865 O O . ASN A 1 112 ? 15.850 -9.937 -14.713 1.00 63.22 112 ASN A O 1
ATOM 869 N N . GLY A 1 113 ? 13.863 -9.160 -14.038 1.00 61.66 113 GLY A N 1
ATOM 870 C CA . GLY A 1 113 ? 13.747 -10.016 -12.853 1.00 61.66 113 GLY A CA 1
ATOM 871 C C . GLY A 1 113 ? 14.450 -9.537 -11.574 1.00 61.66 113 GLY A C 1
ATOM 872 O O . GLY A 1 113 ? 14.460 -10.295 -10.605 1.00 61.66 113 GLY A O 1
ATOM 873 N N . ALA A 1 114 ? 15.000 -8.317 -11.512 1.00 71.12 114 ALA A N 1
ATOM 874 C CA . ALA A 1 114 ? 15.641 -7.813 -10.288 1.00 71.12 114 ALA A CA 1
ATOM 875 C C . ALA A 1 114 ? 14.643 -7.577 -9.129 1.00 71.12 114 ALA A C 1
ATOM 877 O O . ALA A 1 114 ? 14.970 -7.806 -7.961 1.00 71.12 114 ALA A O 1
ATOM 878 N N . ARG A 1 115 ? 13.392 -7.203 -9.427 1.00 82.38 115 ARG A N 1
ATOM 879 C CA . ARG A 1 115 ? 12.274 -7.195 -8.466 1.00 82.38 115 ARG A CA 1
ATOM 880 C C . ARG A 1 115 ? 11.576 -8.554 -8.411 1.00 82.38 115 ARG A C 1
ATOM 882 O O . ARG A 1 115 ? 11.062 -9.048 -9.413 1.00 82.38 115 ARG A O 1
ATOM 889 N N . SER A 1 116 ? 11.459 -9.116 -7.209 1.00 87.56 116 SER A N 1
ATOM 890 C CA . SER A 1 116 ? 10.704 -10.349 -6.968 1.00 87.56 116 SER A CA 1
ATOM 891 C C . SER A 1 116 ? 9.237 -10.074 -6.621 1.00 87.56 116 SER A C 1
ATOM 893 O O . SER A 1 116 ? 8.908 -9.075 -5.977 1.00 87.56 116 SER A O 1
ATOM 895 N N . VAL A 1 117 ? 8.352 -11.006 -6.992 1.00 90.31 117 VAL A N 1
ATOM 896 C CA . VAL A 1 117 ? 6.922 -10.967 -6.631 1.00 90.31 117 VAL A CA 1
ATOM 897 C C . VAL A 1 117 ? 6.740 -10.871 -5.116 1.00 90.31 117 VAL A C 1
ATOM 899 O O . VAL A 1 117 ? 5.976 -10.038 -4.634 1.00 90.31 117 VAL A O 1
ATOM 902 N N . LEU A 1 118 ? 7.502 -11.675 -4.370 1.00 91.56 118 LEU A N 1
ATOM 903 C CA . LEU A 1 118 ? 7.505 -11.652 -2.911 1.00 91.56 118 LEU A CA 1
ATOM 904 C C . LEU A 1 118 ? 7.925 -10.280 -2.373 1.00 91.56 118 LEU A C 1
ATOM 906 O O . LEU A 1 118 ? 7.266 -9.747 -1.491 1.00 91.56 118 LEU A O 1
ATOM 910 N N . GLY A 1 119 ? 8.979 -9.675 -2.930 1.00 92.69 119 GLY A N 1
ATOM 911 C CA . GLY A 1 119 ? 9.476 -8.377 -2.476 1.00 92.69 119 GLY A CA 1
ATOM 912 C C . GLY A 1 119 ? 8.465 -7.244 -2.666 1.00 92.69 119 GLY A C 1
ATOM 913 O O . GLY A 1 119 ? 8.322 -6.399 -1.782 1.00 92.69 119 GLY A O 1
ATOM 914 N N . VAL A 1 120 ? 7.739 -7.238 -3.788 1.00 93.81 120 VAL A N 1
ATOM 915 C CA . VAL A 1 120 ? 6.658 -6.267 -4.032 1.00 93.81 120 VAL A CA 1
ATOM 916 C C . VAL A 1 120 ? 5.449 -6.556 -3.141 1.00 93.81 120 VAL A C 1
ATOM 918 O O . VAL A 1 120 ? 4.890 -5.626 -2.566 1.00 93.81 120 VAL A O 1
ATOM 921 N N . GLY A 1 121 ? 5.082 -7.829 -2.966 1.00 94.56 121 GLY A N 1
ATOM 922 C CA . GLY A 1 121 ? 3.994 -8.233 -2.074 1.00 94.56 121 GLY A CA 1
ATOM 923 C C . GLY A 1 121 ? 4.244 -7.820 -0.622 1.00 94.56 121 GLY A C 1
ATOM 924 O O . GLY A 1 121 ? 3.390 -7.185 -0.008 1.00 94.56 121 GLY A O 1
ATOM 925 N N . SER A 1 122 ? 5.443 -8.087 -0.097 1.00 94.44 122 SER A N 1
ATOM 926 C CA . SER A 1 122 ? 5.843 -7.658 1.247 1.00 94.44 122 SER A CA 1
ATOM 927 C C . SER A 1 122 ? 5.845 -6.138 1.384 1.00 94.44 122 SER A C 1
ATOM 929 O O . SER A 1 122 ? 5.361 -5.627 2.387 1.00 94.44 122 SER A O 1
ATOM 931 N N . LEU A 1 123 ? 6.332 -5.402 0.378 1.00 95.62 123 LEU A N 1
ATOM 932 C CA . LEU A 1 123 ? 6.301 -3.937 0.388 1.00 95.62 123 LEU A CA 1
ATOM 933 C C . LEU A 1 123 ? 4.867 -3.402 0.498 1.00 95.62 123 LEU A C 1
ATOM 935 O O . LEU A 1 123 ? 4.610 -2.527 1.321 1.00 95.62 123 LEU A O 1
ATOM 939 N N . LEU A 1 124 ? 3.946 -3.926 -0.312 1.00 96.19 124 LEU A N 1
ATOM 940 C CA . LEU A 1 124 ? 2.537 -3.531 -0.298 1.00 96.19 124 LEU A CA 1
ATOM 941 C C . LEU A 1 124 ? 1.855 -3.881 1.032 1.00 96.19 124 LEU A C 1
ATOM 943 O O . LEU A 1 124 ? 1.142 -3.046 1.584 1.00 96.19 124 LEU A O 1
ATOM 947 N N . GLY A 1 125 ? 2.116 -5.074 1.576 1.00 94.06 125 GLY A N 1
ATOM 948 C CA . GLY A 1 125 ? 1.605 -5.488 2.884 1.00 94.06 125 GLY A CA 1
ATOM 949 C C . GLY A 1 125 ? 2.112 -4.590 4.014 1.00 94.06 125 GLY A C 1
ATOM 950 O O . GLY A 1 125 ? 1.327 -4.067 4.803 1.00 94.06 125 GLY A O 1
ATOM 951 N N . SER A 1 126 ? 3.420 -4.323 4.057 1.00 94.50 126 SER A N 1
ATOM 952 C CA . SER A 1 126 ? 4.008 -3.412 5.044 1.00 94.50 126 SER A CA 1
ATOM 953 C C . SER A 1 126 ? 3.498 -1.978 4.889 1.00 94.50 126 SER A C 1
ATOM 955 O O . SER A 1 126 ? 3.290 -1.299 5.889 1.00 94.50 126 SER A O 1
ATOM 957 N N . ALA A 1 127 ? 3.238 -1.517 3.663 1.00 96.19 127 ALA A N 1
ATOM 958 C CA . ALA A 1 127 ? 2.697 -0.183 3.406 1.00 96.19 127 ALA A CA 1
ATOM 959 C C . ALA A 1 127 ? 1.273 0.023 3.954 1.00 96.19 127 ALA A C 1
ATOM 961 O O . ALA A 1 127 ? 0.848 1.168 4.095 1.00 96.19 127 ALA A O 1
ATOM 962 N N . ALA A 1 128 ? 0.545 -1.045 4.299 1.00 95.56 128 ALA A N 1
ATOM 963 C CA . ALA A 1 128 ? -0.744 -0.938 4.981 1.00 95.56 128 ALA A CA 1
ATOM 964 C C . ALA A 1 128 ? -0.615 -0.766 6.505 1.00 95.56 128 ALA A C 1
ATOM 966 O O . ALA A 1 128 ? -1.556 -0.296 7.142 1.00 95.56 128 ALA A O 1
ATOM 967 N N . LEU A 1 129 ? 0.541 -1.086 7.103 1.00 93.88 129 LEU A N 1
ATOM 968 C CA . LEU A 1 129 ? 0.755 -0.960 8.550 1.00 93.88 129 LEU A CA 1
ATOM 969 C C . LEU A 1 129 ? 0.559 0.471 9.077 1.00 93.88 129 LEU A C 1
ATOM 971 O O . LEU A 1 129 ? -0.112 0.611 10.095 1.00 93.88 129 LEU A O 1
ATOM 975 N N . PRO A 1 130 ? 1.033 1.540 8.405 1.00 94.00 130 PRO A N 1
ATOM 976 C CA . PRO A 1 130 ? 0.747 2.905 8.839 1.00 94.00 130 PRO A CA 1
ATOM 977 C C . PRO A 1 130 ? -0.758 3.199 8.893 1.00 94.00 130 PRO A C 1
ATOM 979 O O . PRO A 1 130 ? -1.205 3.910 9.785 1.00 94.00 130 PRO A O 1
ATOM 982 N N . LEU A 1 131 ? -1.548 2.616 7.979 1.00 93.56 131 LEU A N 1
ATOM 983 C CA . LEU A 1 131 ? -3.009 2.765 7.958 1.00 93.56 131 LEU A CA 1
ATOM 984 C C . LEU A 1 131 ? -3.649 2.067 9.163 1.00 93.56 131 LEU A C 1
ATOM 986 O O . LEU A 1 131 ? -4.551 2.604 9.796 1.00 93.56 131 LEU A O 1
ATOM 990 N N . ALA A 1 132 ? -3.161 0.869 9.482 1.00 93.44 132 ALA A N 1
ATOM 991 C CA . ALA A 1 132 ? -3.617 0.086 10.621 1.00 93.44 132 ALA A CA 1
ATOM 992 C C . ALA A 1 132 ? -3.301 0.783 11.949 1.00 93.44 132 ALA A C 1
ATOM 994 O O . ALA A 1 132 ? -4.163 0.864 12.819 1.00 93.44 132 ALA A O 1
ATOM 995 N N . ILE A 1 133 ? -2.088 1.325 12.080 1.00 92.38 133 ILE A N 1
ATOM 996 C CA . ILE A 1 133 ? -1.642 2.064 13.264 1.00 92.38 133 ILE A CA 1
ATOM 997 C C . ILE A 1 133 ? -2.488 3.327 13.452 1.00 92.38 133 ILE A C 1
ATOM 999 O O . ILE A 1 133 ? -2.975 3.570 14.552 1.00 92.38 133 ILE A O 1
ATOM 1003 N N . GLU A 1 134 ? -2.723 4.092 12.381 1.00 91.75 134 GLU A N 1
ATOM 1004 C CA . GLU A 1 134 ? -3.586 5.281 12.403 1.00 91.75 134 GLU A CA 1
ATOM 1005 C C . GLU A 1 134 ? -5.028 4.943 12.818 1.00 91.75 134 GLU A C 1
ATOM 1007 O O . GLU A 1 134 ? -5.646 5.685 13.577 1.00 91.75 134 GLU A O 1
ATOM 1012 N N . ALA A 1 135 ? -5.548 3.794 12.378 1.00 91.56 135 ALA A N 1
ATOM 1013 C CA . ALA A 1 135 ? -6.878 3.311 12.745 1.00 91.56 135 ALA A CA 1
ATOM 1014 C C . ALA A 1 135 ? -6.952 2.665 14.146 1.00 91.56 135 ALA A C 1
ATOM 1016 O O . ALA A 1 135 ? -8.037 2.265 14.568 1.00 91.56 135 ALA A O 1
ATOM 1017 N N . GLY A 1 136 ? -5.831 2.522 14.864 1.00 92.50 136 GLY A N 1
ATOM 1018 C CA . GLY A 1 136 ? -5.782 1.842 16.164 1.00 92.50 136 GLY A CA 1
ATOM 1019 C C . GLY A 1 136 ? -5.965 0.321 16.081 1.00 92.50 136 GLY A C 1
ATOM 1020 O O . GLY A 1 136 ? -6.409 -0.309 17.041 1.00 92.50 136 GLY A O 1
ATOM 1021 N N . CYS A 1 137 ? -5.650 -0.286 14.936 1.00 93.19 137 CYS A N 1
ATOM 1022 C CA . CYS A 1 137 ? -5.717 -1.732 14.760 1.00 93.19 137 CYS A CA 1
ATOM 1023 C C . CYS A 1 137 ? -4.637 -2.432 15.595 1.00 93.19 137 CYS A C 1
ATOM 1025 O O . CYS A 1 137 ? -3.476 -2.028 15.598 1.00 93.19 137 CYS A O 1
ATOM 1027 N N . THR A 1 138 ? -5.009 -3.527 16.254 1.00 92.00 138 THR A N 1
ATOM 1028 C CA . THR A 1 138 ? -4.110 -4.333 17.099 1.00 92.00 138 THR A CA 1
ATOM 1029 C C . THR A 1 138 ? -3.870 -5.733 16.542 1.00 92.00 138 THR A C 1
ATOM 1031 O O . THR A 1 138 ? -2.982 -6.442 17.010 1.00 92.00 138 THR A O 1
ATOM 1034 N N . ARG A 1 139 ? -4.639 -6.132 15.525 1.00 91.12 139 ARG A N 1
ATOM 1035 C CA . ARG A 1 139 ? -4.518 -7.414 14.826 1.00 91.12 139 ARG A CA 1
ATOM 1036 C C . ARG A 1 139 ? -4.574 -7.221 13.315 1.00 91.12 139 ARG A C 1
ATOM 1038 O O . ARG A 1 139 ? -5.202 -6.283 12.822 1.00 91.12 139 ARG A O 1
ATOM 1045 N N . ALA A 1 140 ? -3.943 -8.139 12.596 1.00 90.38 140 ALA A N 1
ATOM 1046 C CA . ALA A 1 140 ? -4.042 -8.249 11.150 1.00 90.38 140 ALA A CA 1
ATOM 1047 C C . ALA A 1 140 ? -4.571 -9.640 10.784 1.00 90.38 140 ALA A C 1
ATOM 1049 O O . ALA A 1 140 ? -4.076 -10.642 11.297 1.00 90.38 140 ALA A O 1
ATOM 1050 N N . GLU A 1 141 ? -5.570 -9.693 9.911 1.00 88.25 141 GLU A N 1
ATOM 1051 C CA . GLU A 1 141 ? -6.155 -10.924 9.383 1.00 88.25 141 GLU A CA 1
ATOM 1052 C C . GLU A 1 141 ? -5.825 -11.029 7.886 1.00 88.25 141 GLU A C 1
ATOM 1054 O O . GLU A 1 141 ? -6.058 -10.098 7.109 1.00 88.25 141 GLU A O 1
ATOM 1059 N N . LEU A 1 142 ? -5.233 -12.162 7.507 1.00 76.62 142 LEU A N 1
ATOM 1060 C CA . LEU A 1 142 ? -4.916 -12.541 6.131 1.00 76.62 142 LEU A CA 1
ATOM 1061 C C . LEU A 1 142 ? -5.918 -13.623 5.724 1.00 76.62 142 LEU A C 1
ATOM 1063 O O . LEU A 1 142 ? -5.974 -14.662 6.386 1.00 76.62 142 LEU A O 1
ATOM 1067 N N . LEU A 1 143 ? -6.714 -13.350 4.692 1.00 62.56 143 LEU A N 1
ATOM 1068 C CA . LEU A 1 143 ? -7.724 -14.263 4.151 1.00 62.56 143 LEU A CA 1
ATOM 1069 C C . LEU A 1 143 ? -7.311 -14.769 2.767 1.00 62.56 143 LEU A C 1
ATOM 1071 O O . LEU A 1 143 ? -6.669 -13.992 2.023 1.00 62.56 143 LEU A O 1
#

Solvent-accessible surface area (backbone atoms only — not comparable to full-atom values): 8659 Å² total; per-residue (Å²): 136,88,84,88,80,93,84,88,82,89,79,91,76,79,76,93,73,88,85,62,88,80,73,79,79,73,75,79,70,74,92,72,77,86,62,81,72,44,62,66,57,40,39,53,59,29,46,80,70,50,24,38,67,50,77,49,74,61,84,48,34,40,38,39,39,34,27,38,59,94,44,63,89,85,41,74,83,35,44,43,29,41,31,33,30,34,33,38,28,90,93,71,19,31,26,38,48,78,44,79,47,62,39,56,69,52,31,40,74,75,45,78,53,76,60,49,62,66,60,54,49,51,50,50,58,55,49,45,45,34,54,18,56,75,35,59,30,80,46,76,50,86,116

Organism: NCBI:txid676789